Protein AF-A0A644W4K8-F1 (afdb_monomer)

Mean predicted aligned error: 10.53 Å

InterPro domains:
  IPR007838 Cell division protein ZapA-like [PF05164] (2-74)
  IPR036192 Cell division protein ZapA-like superfamily [SSF102829] (3-79)

Foldseek 3Di:
DDDDDPPVCVVVVVVVVVVLVVQLVVLCVVCVVDDSVVSNVVSVVVVVVVVVVVVVVVPCVVVVVVVVVVVVVVVVVVVVD

Organism: NCBI:txid1076179

Secondary structure (DSSP, 8-state):
-PPP--TTTHHHHHHHHHHHHHHHHHHHHH-TTS-HHHHHHHHHHHHHHHHHHHHHH---HHHHHHHHHHHHHHHHHHTT-

Structure (mmCIF, N/CA/C/O backbone):
data_AF-A0A644W4K8-F1
#
_entry.id   AF-A0A644W4K8-F1
#
loop_
_atom_site.group_PDB
_atom_site.id
_atom_site.type_symbol
_atom_site.label_atom_id
_atom_site.label_alt_id
_atom_site.label_comp_id
_atom_site.label_asym_id
_atom_site.label_entity_id
_atom_site.label_seq_id
_atom_site.pdbx_PDB_ins_code
_atom_site.Cartn_x
_atom_site.Cartn_y
_atom_site.Cartn_z
_atom_site.occupancy
_atom_site.B_iso_or_equiv
_atom_site.auth_seq_id
_atom_site.auth_comp_id
_atom_site.auth_asym_id
_atom_site.auth_atom_id
_atom_site.pdbx_PDB_model_num
ATOM 1 N N . MET A 1 1 ? -4.740 10.293 -21.533 1.00 48.84 1 MET A N 1
ATOM 2 C CA . MET A 1 1 ? -6.152 10.157 -21.110 1.00 48.84 1 MET A CA 1
ATOM 3 C C . MET A 1 1 ? -6.219 10.533 -19.638 1.00 48.84 1 MET A C 1
ATOM 5 O O . MET A 1 1 ? -5.462 9.957 -18.872 1.00 48.84 1 MET A O 1
ATOM 9 N N . ALA A 1 2 ? -6.994 11.551 -19.259 1.00 76.31 2 ALA A N 1
ATOM 10 C CA . ALA A 1 2 ? -7.057 12.010 -17.868 1.00 76.31 2 ALA A CA 1
ATOM 11 C C . ALA A 1 2 ? -8.110 11.211 -17.090 1.00 76.31 2 ALA A C 1
ATOM 13 O O . ALA A 1 2 ? -9.222 11.015 -17.587 1.00 76.31 2 ALA A O 1
ATOM 14 N N . LEU A 1 3 ? -7.759 10.748 -15.888 1.00 84.00 3 LEU A N 1
ATOM 15 C CA . LEU A 1 3 ? -8.703 10.088 -14.990 1.00 84.00 3 LEU A CA 1
ATOM 16 C C . LEU A 1 3 ? -9.752 11.113 -14.530 1.00 84.00 3 LEU A C 1
ATOM 18 O O . LEU A 1 3 ? -9.393 12.202 -14.085 1.00 84.00 3 LEU A O 1
ATOM 22 N N . ARG A 1 4 ? -11.045 10.783 -14.627 1.00 91.69 4 ARG A N 1
ATOM 23 C CA . ARG A 1 4 ? -12.097 11.594 -13.997 1.00 91.69 4 ARG A CA 1
ATOM 24 C C . ARG A 1 4 ? -12.187 11.203 -12.527 1.00 91.69 4 ARG A C 1
ATOM 26 O O . ARG A 1 4 ? -12.515 10.058 -12.236 1.00 91.69 4 ARG A O 1
ATOM 33 N N . ILE A 1 5 ? -11.890 12.143 -11.633 1.00 91.31 5 ILE A N 1
ATOM 34 C CA . ILE A 1 5 ? -11.858 11.927 -10.181 1.00 91.31 5 ILE A CA 1
ATOM 35 C C . ILE A 1 5 ? -12.901 12.854 -9.535 1.00 91.31 5 ILE A C 1
ATOM 37 O O . ILE A 1 5 ? -12.931 14.042 -9.872 1.00 91.31 5 ILE A O 1
ATOM 41 N N . PRO A 1 6 ? -13.779 12.351 -8.648 1.00 94.31 6 PRO A N 1
ATOM 42 C CA . PRO A 1 6 ? -14.665 13.196 -7.855 1.00 94.31 6 PRO A CA 1
ATOM 43 C C . PRO A 1 6 ? -13.866 14.176 -6.990 1.00 94.31 6 PRO A C 1
ATOM 45 O O . PRO A 1 6 ? -12.852 13.807 -6.405 1.00 94.31 6 PRO A O 1
ATOM 48 N N . ARG A 1 7 ? -14.349 15.417 -6.844 1.00 90.62 7 ARG A N 1
ATOM 49 C CA . ARG A 1 7 ? -13.643 16.459 -6.072 1.00 90.62 7 ARG A CA 1
ATOM 50 C C . ARG A 1 7 ? -13.297 16.036 -4.640 1.00 90.62 7 ARG A C 1
ATOM 52 O O . ARG A 1 7 ? -12.241 16.413 -4.150 1.00 90.62 7 ARG A O 1
ATOM 59 N N . GLY A 1 8 ? -14.166 15.256 -3.991 1.00 94.25 8 GLY A N 1
ATOM 60 C CA . GLY A 1 8 ? -13.940 14.751 -2.631 1.00 94.25 8 GLY A CA 1
ATOM 61 C C . GLY A 1 8 ? -12.757 13.785 -2.514 1.00 94.25 8 GLY A C 1
ATOM 62 O O . GLY A 1 8 ? -12.122 13.732 -1.466 1.00 94.25 8 GLY A O 1
ATOM 63 N N . ASP A 1 9 ? -12.406 13.098 -3.602 1.00 95.06 9 ASP A N 1
ATOM 64 C CA . ASP A 1 9 ? -11.359 12.074 -3.605 1.00 95.06 9 ASP A CA 1
ATOM 65 C C . ASP A 1 9 ? -10.025 12.599 -4.150 1.00 95.06 9 ASP A C 1
ATOM 67 O O . ASP A 1 9 ? -8.999 11.925 -4.044 1.00 95.06 9 ASP A O 1
ATOM 71 N N . GLU A 1 10 ? -9.997 13.809 -4.722 1.00 93.69 10 GLU A N 1
ATOM 72 C CA . GLU A 1 10 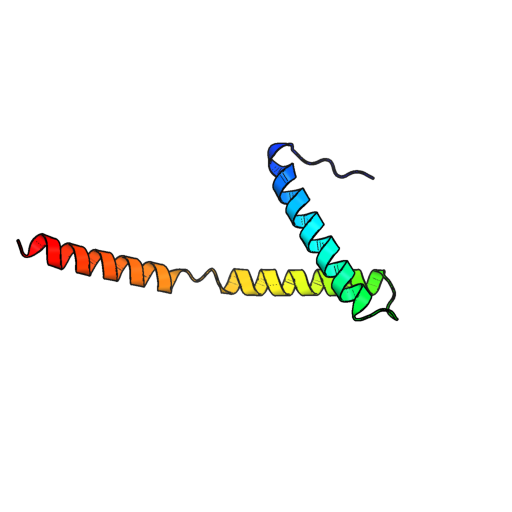? -8.807 14.364 -5.378 1.00 93.69 10 GLU A CA 1
ATOM 73 C C . GLU A 1 10 ? -7.561 14.325 -4.488 1.00 93.69 10 GLU A C 1
ATOM 75 O O . GLU A 1 10 ? -6.476 13.995 -4.967 1.00 93.69 10 GLU A O 1
ATOM 80 N N . GLU A 1 11 ? -7.686 14.639 -3.196 1.00 93.69 11 GLU A N 1
ATOM 81 C CA . GLU A 1 11 ? -6.544 14.612 -2.279 1.00 93.69 11 GLU A CA 1
ATOM 82 C C . GLU A 1 11 ? -5.979 13.205 -2.083 1.00 93.69 11 GLU A C 1
ATOM 84 O O . GLU A 1 11 ? -4.758 13.034 -2.027 1.00 93.69 11 GLU A O 1
ATOM 89 N N . VAL A 1 12 ? -6.850 12.197 -2.001 1.00 93.25 12 VAL A N 1
ATOM 90 C CA . VAL A 1 12 ? -6.451 10.792 -1.857 1.00 93.25 12 VAL A CA 1
ATOM 91 C C . VAL A 1 12 ? -5.709 10.343 -3.110 1.00 93.25 12 VAL A C 1
ATOM 93 O O . VAL A 1 12 ? -4.610 9.798 -3.013 1.00 93.25 12 VAL A O 1
ATOM 96 N N . TYR A 1 13 ? -6.240 10.666 -4.290 1.00 94.56 13 TYR A N 1
ATOM 97 C CA . TYR A 1 13 ? -5.594 10.344 -5.561 1.00 94.56 13 TYR A CA 1
ATOM 98 C C . TYR A 1 13 ? -4.259 11.076 -5.744 1.00 94.56 13 TYR A C 1
ATOM 100 O O . TYR A 1 13 ? -3.298 10.465 -6.202 1.00 94.56 13 TYR A O 1
ATOM 108 N N . ARG A 1 14 ? -4.144 12.348 -5.330 1.00 93.94 14 ARG A N 1
ATOM 109 C CA . ARG A 1 14 ? -2.860 13.076 -5.353 1.00 93.94 14 ARG A CA 1
ATOM 110 C C . ARG A 1 14 ? -1.825 12.439 -4.428 1.00 93.94 14 ARG A C 1
ATOM 112 O O . ARG A 1 14 ? -0.652 12.367 -4.779 1.00 93.94 14 ARG A O 1
ATOM 119 N N . LYS A 1 15 ? -2.231 11.987 -3.238 1.00 94.00 15 LYS A N 1
ATOM 120 C CA . LYS A 1 15 ? -1.332 11.279 -2.311 1.00 94.00 15 LYS A CA 1
ATOM 121 C C . LYS A 1 15 ? -0.893 9.932 -2.893 1.00 94.00 15 LYS A C 1
ATOM 123 O O . LYS A 1 15 ? 0.289 9.604 -2.817 1.00 94.00 15 LYS A O 1
ATOM 128 N N . ALA A 1 16 ? -1.818 9.191 -3.504 1.00 92.25 16 ALA A N 1
ATOM 129 C CA . ALA A 1 16 ? -1.524 7.919 -4.157 1.00 92.25 16 ALA A CA 1
ATOM 130 C C . ALA A 1 16 ? -0.567 8.088 -5.349 1.00 92.25 16 ALA A C 1
ATOM 132 O O . ALA A 1 16 ? 0.393 7.332 -5.464 1.00 92.25 16 ALA A O 1
ATOM 133 N N . GLU A 1 17 ? -0.779 9.104 -6.190 1.00 94.44 17 GLU A N 1
ATOM 134 C CA . GLU A 1 17 ? 0.108 9.429 -7.312 1.00 94.44 17 GLU A CA 1
ATOM 135 C C . GLU A 1 17 ? 1.529 9.717 -6.827 1.00 94.44 17 GLU A C 1
ATOM 137 O O . GLU A 1 17 ? 2.457 9.048 -7.271 1.00 94.44 17 GLU A O 1
ATOM 142 N N . LYS A 1 18 ? 1.699 10.599 -5.833 1.00 95.50 18 LYS A N 1
ATOM 143 C CA . LYS A 1 18 ? 3.019 10.882 -5.248 1.00 95.50 18 LYS A CA 1
ATOM 144 C C . LYS A 1 18 ? 3.711 9.624 -4.732 1.00 95.50 18 LYS A C 1
ATOM 146 O O . LYS A 1 18 ? 4.897 9.434 -4.982 1.00 95.50 18 LYS A O 1
ATOM 151 N N . LEU A 1 19 ? 2.977 8.759 -4.029 1.00 94.00 19 LEU A N 1
ATOM 152 C CA . LEU A 1 19 ? 3.517 7.504 -3.507 1.00 94.00 19 LEU A CA 1
ATOM 153 C C . LEU A 1 19 ? 4.011 6.589 -4.636 1.00 94.00 19 LEU A C 1
ATOM 155 O O . LEU A 1 19 ? 5.112 6.045 -4.550 1.00 94.00 19 LEU A O 1
ATOM 159 N N . VAL A 1 20 ? 3.201 6.413 -5.682 1.00 94.75 20 VAL A N 1
ATOM 160 C CA . VAL A 1 20 ? 3.550 5.583 -6.840 1.00 94.75 20 VAL A CA 1
ATOM 161 C C . VAL A 1 20 ? 4.754 6.170 -7.574 1.00 94.75 20 VAL A C 1
ATOM 163 O O . VAL A 1 20 ? 5.702 5.437 -7.843 1.00 94.75 20 VAL A O 1
ATOM 166 N N . SER A 1 21 ? 4.759 7.478 -7.831 1.00 95.88 21 SER A N 1
ATOM 167 C CA . SER A 1 21 ? 5.853 8.181 -8.505 1.00 95.88 21 SER A CA 1
ATOM 168 C C . SER A 1 21 ? 7.177 8.022 -7.749 1.00 95.88 21 SER A C 1
ATOM 170 O O . SER A 1 21 ? 8.172 7.607 -8.344 1.00 95.88 21 SER A O 1
ATOM 172 N N . SER A 1 22 ? 7.185 8.204 -6.423 1.00 96.56 22 SER A N 1
ATOM 173 C CA . SER A 1 22 ? 8.388 7.986 -5.606 1.00 96.56 22 SER A CA 1
ATOM 174 C C . SER A 1 22 ? 8.887 6.535 -5.636 1.00 96.56 22 SER A C 1
ATOM 176 O O . SER A 1 22 ? 10.094 6.299 -5.688 1.00 96.56 22 SER A O 1
ATOM 178 N N . LEU A 1 23 ? 7.986 5.545 -5.628 1.00 95.38 23 LEU A N 1
ATOM 179 C CA . LEU A 1 23 ? 8.374 4.132 -5.726 1.00 95.38 23 LEU A CA 1
ATOM 180 C C . LEU A 1 23 ? 8.941 3.789 -7.106 1.00 95.38 23 LEU A C 1
ATOM 182 O O . LEU A 1 23 ? 9.917 3.046 -7.201 1.00 95.38 23 LEU A O 1
ATOM 186 N N . ILE A 1 24 ? 8.354 4.333 -8.174 1.00 96.69 24 ILE A N 1
ATOM 187 C CA . ILE A 1 24 ? 8.870 4.160 -9.534 1.00 96.69 24 ILE A CA 1
ATOM 188 C C . ILE A 1 24 ? 10.279 4.739 -9.630 1.00 96.69 24 ILE A C 1
ATOM 190 O O . ILE A 1 24 ? 11.163 4.053 -10.136 1.00 96.69 24 ILE A O 1
ATOM 194 N N . GLU A 1 25 ? 10.519 5.944 -9.113 1.00 96.50 25 GLU A N 1
ATOM 195 C CA . GLU A 1 25 ? 11.851 6.560 -9.100 1.00 96.50 25 GLU A CA 1
ATOM 196 C C . GLU A 1 25 ? 12.872 5.714 -8.325 1.00 96.50 25 GLU A C 1
ATOM 198 O O . GLU A 1 25 ? 13.958 5.434 -8.839 1.00 96.50 25 GLU A O 1
ATOM 203 N N . GLU A 1 26 ? 12.516 5.232 -7.129 1.00 96.19 26 GLU A N 1
ATOM 204 C CA . GLU A 1 26 ? 13.380 4.358 -6.325 1.00 96.19 26 GLU A CA 1
ATOM 205 C C . GLU A 1 26 ? 13.769 3.088 -7.098 1.00 96.19 26 GLU A C 1
ATOM 207 O O . GLU A 1 26 ? 14.948 2.723 -7.180 1.00 96.19 26 GLU A O 1
ATOM 212 N N . PHE A 1 27 ? 12.787 2.410 -7.694 1.00 95.75 27 PHE A N 1
ATOM 213 C CA . PHE A 1 27 ? 13.023 1.164 -8.419 1.00 95.75 27 PHE A CA 1
ATOM 214 C C . PHE A 1 27 ? 13.757 1.406 -9.736 1.00 95.75 27 PHE A C 1
ATOM 216 O O . PHE A 1 27 ? 14.630 0.618 -10.095 1.00 95.75 27 PHE A O 1
ATOM 223 N N . HIS A 1 28 ? 13.476 2.508 -10.425 1.00 94.25 28 HIS A N 1
ATOM 224 C CA . HIS A 1 28 ? 14.191 2.892 -11.635 1.00 94.25 28 HIS A CA 1
ATOM 225 C C . HIS A 1 28 ? 15.670 3.186 -11.341 1.00 94.25 28 HIS A C 1
ATOM 227 O O . HIS A 1 28 ? 16.539 2.836 -12.141 1.00 94.25 28 HIS A O 1
ATOM 233 N N . LEU A 1 29 ? 15.988 3.785 -10.187 1.00 95.19 29 LEU A N 1
ATOM 234 C CA . LEU A 1 29 ? 17.371 3.987 -9.744 1.00 95.19 29 LEU A CA 1
ATOM 235 C C . LEU A 1 29 ? 18.058 2.673 -9.354 1.00 95.19 29 LEU A C 1
ATOM 237 O O . LEU A 1 29 ? 19.247 2.508 -9.637 1.00 95.19 29 LEU A O 1
ATOM 241 N N . ARG A 1 30 ? 17.327 1.744 -8.727 1.00 95.81 30 ARG A N 1
ATOM 242 C CA . ARG A 1 30 ? 17.849 0.444 -8.273 1.00 95.81 30 ARG A CA 1
ATOM 243 C C . ARG A 1 30 ? 18.029 -0.568 -9.411 1.00 95.81 30 ARG A C 1
ATOM 245 O O . ARG A 1 30 ? 18.954 -1.374 -9.362 1.00 95.81 30 ARG A O 1
ATOM 252 N N . TYR A 1 31 ? 17.181 -0.519 -10.435 1.00 94.56 31 TYR A N 1
ATOM 253 C CA . TYR A 1 31 ? 17.114 -1.503 -11.521 1.00 94.56 31 TYR A CA 1
ATOM 254 C C . TYR A 1 31 ? 17.204 -0.845 -12.907 1.00 94.56 31 TYR A C 1
ATOM 256 O O . TYR A 1 31 ? 16.421 -1.155 -13.801 1.00 94.56 31 TYR A O 1
ATOM 264 N N . LYS A 1 32 ? 18.178 0.053 -13.102 1.00 89.06 32 LYS A N 1
ATOM 265 C CA . LYS A 1 32 ? 18.348 0.886 -14.316 1.00 89.06 32 LYS A CA 1
ATOM 266 C C . LYS A 1 32 ? 18.376 0.120 -15.644 1.00 89.06 32 LYS A C 1
ATOM 268 O O . LYS A 1 32 ? 18.062 0.683 -16.682 1.00 89.06 32 LYS A O 1
ATOM 273 N N . GLN A 1 33 ? 18.793 -1.141 -15.616 1.00 93.19 33 GLN A N 1
ATOM 274 C CA . GLN A 1 33 ? 18.912 -2.031 -16.770 1.00 93.19 33 GLN A CA 1
ATOM 275 C C . GLN A 1 33 ? 17.601 -2.741 -17.145 1.00 93.19 33 GLN A C 1
ATOM 277 O O . GLN A 1 33 ? 17.566 -3.475 -18.131 1.00 93.19 33 GLN A O 1
ATOM 282 N N . ARG A 1 34 ? 16.544 -2.601 -16.336 1.00 92.62 34 ARG A N 1
ATOM 283 C CA . ARG A 1 34 ? 15.235 -3.211 -16.594 1.00 92.62 34 ARG A CA 1
ATOM 284 C C . ARG A 1 34 ? 14.376 -2.289 -17.447 1.00 92.62 34 ARG A C 1
ATOM 286 O O . ARG A 1 34 ? 14.482 -1.068 -17.363 1.00 92.62 34 ARG A O 1
ATOM 293 N N . ALA A 1 35 ? 13.497 -2.890 -18.243 1.00 95.56 35 ALA A N 1
ATOM 294 C CA . ALA A 1 35 ? 12.496 -2.134 -18.975 1.00 95.56 35 ALA A CA 1
ATOM 295 C C . ALA A 1 35 ? 11.552 -1.429 -17.991 1.00 95.56 35 ALA A C 1
ATOM 297 O O . ALA A 1 35 ? 11.258 -1.951 -16.913 1.00 95.56 35 ALA A O 1
ATOM 298 N N . TYR A 1 36 ? 11.034 -0.265 -18.379 1.00 93.00 36 TYR A N 1
ATOM 299 C CA . TYR A 1 36 ? 10.115 0.506 -17.542 1.00 93.00 36 TYR A CA 1
ATOM 300 C C . TYR A 1 36 ? 8.872 -0.305 -17.129 1.00 93.00 36 TYR A C 1
ATOM 302 O O . TYR A 1 36 ? 8.425 -0.233 -15.989 1.00 93.00 36 TYR A O 1
ATOM 310 N N . GLU A 1 37 ? 8.364 -1.163 -18.015 1.00 95.25 37 GLU A N 1
ATOM 311 C CA . GLU A 1 37 ? 7.252 -2.076 -17.721 1.00 95.25 37 GLU A CA 1
ATOM 312 C C . GLU A 1 37 ? 7.566 -3.050 -16.576 1.00 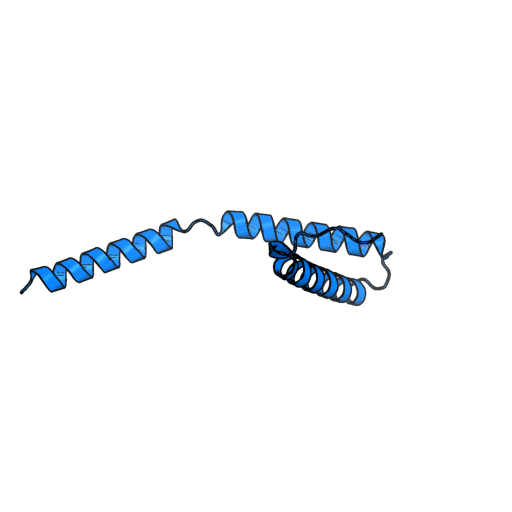95.25 37 GLU A C 1
ATOM 314 O O . GLU A 1 37 ? 6.696 -3.350 -15.759 1.00 95.25 37 GLU A O 1
ATOM 319 N N . ASP A 1 38 ? 8.809 -3.526 -16.476 1.00 95.69 38 ASP A N 1
ATOM 320 C CA . ASP A 1 38 ? 9.229 -4.400 -15.380 1.00 95.69 38 ASP A CA 1
ATOM 321 C C . ASP A 1 38 ? 9.346 -3.625 -14.064 1.00 95.69 38 ASP A C 1
ATOM 323 O O . ASP A 1 38 ? 8.993 -4.155 -13.011 1.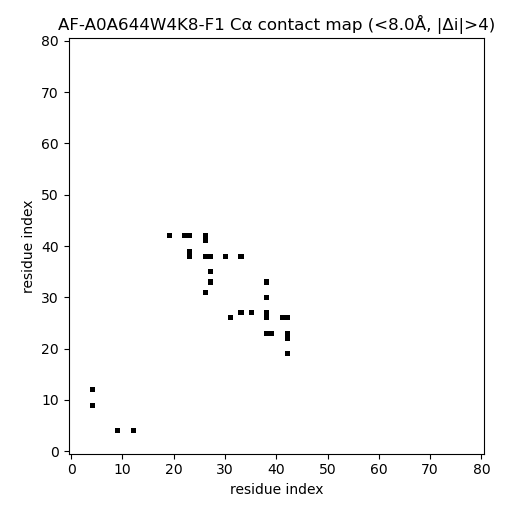00 95.69 38 ASP A O 1
ATOM 327 N N . ILE A 1 39 ? 9.763 -2.355 -14.118 1.00 96.25 39 ILE A N 1
ATOM 328 C CA . ILE A 1 39 ? 9.732 -1.455 -12.956 1.00 96.25 39 ILE A CA 1
ATOM 329 C C . ILE A 1 39 ? 8.299 -1.305 -12.441 1.00 96.25 39 ILE A C 1
ATOM 331 O O . ILE A 1 39 ? 8.061 -1.474 -11.246 1.00 96.25 39 ILE A O 1
ATOM 335 N N . LEU A 1 40 ? 7.332 -1.069 -13.332 1.00 94.94 40 LEU A N 1
ATOM 336 C CA . LEU A 1 40 ? 5.921 -0.955 -12.957 1.00 94.94 40 LEU A CA 1
ATOM 337 C C . LEU A 1 40 ? 5.388 -2.240 -12.305 1.00 94.94 40 LEU A C 1
ATOM 339 O O . LEU A 1 40 ? 4.708 -2.160 -11.281 1.00 94.94 40 LEU A O 1
ATOM 343 N N . LYS A 1 41 ? 5.733 -3.424 -12.837 1.00 96.69 41 LYS A N 1
ATOM 344 C CA . LYS A 1 41 ? 5.357 -4.720 -12.233 1.00 96.69 41 LYS A CA 1
ATOM 345 C C . LYS A 1 41 ? 5.917 -4.869 -10.817 1.00 96.69 41 LYS A C 1
ATOM 347 O O . LYS A 1 41 ? 5.200 -5.298 -9.915 1.00 96.69 41 LYS A O 1
ATOM 352 N N . LEU A 1 42 ? 7.181 -4.498 -10.609 1.00 95.56 42 LEU A N 1
ATOM 353 C CA . LEU A 1 42 ? 7.831 -4.569 -9.299 1.00 95.56 42 LEU A CA 1
ATOM 354 C C . LEU A 1 42 ? 7.205 -3.600 -8.288 1.00 95.56 42 LEU A C 1
ATOM 356 O O . LEU A 1 42 ? 6.975 -3.979 -7.140 1.00 95.56 42 LEU A O 1
ATOM 360 N N . VAL A 1 43 ? 6.885 -2.376 -8.713 1.00 96.06 43 VAL A N 1
ATOM 361 C CA . VAL A 1 43 ? 6.195 -1.392 -7.868 1.00 96.06 43 VAL A CA 1
ATOM 362 C C . VAL A 1 43 ? 4.794 -1.880 -7.496 1.00 96.06 43 VAL A C 1
ATOM 364 O O . VAL A 1 43 ? 4.427 -1.825 -6.322 1.00 96.06 43 VAL A O 1
ATOM 367 N N . ALA A 1 44 ? 4.033 -2.421 -8.452 1.00 95.81 44 ALA A N 1
ATOM 368 C CA . ALA A 1 44 ? 2.715 -3.000 -8.188 1.00 95.81 44 ALA A CA 1
ATOM 369 C C . ALA A 1 44 ? 2.793 -4.159 -7.180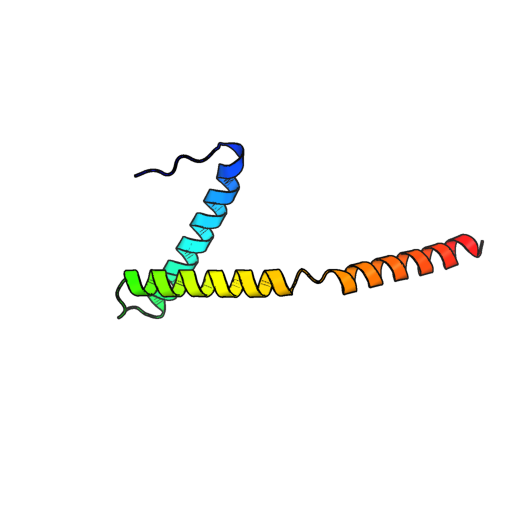 1.00 95.81 44 ALA A C 1
ATOM 371 O O . ALA A 1 44 ? 2.012 -4.207 -6.229 1.00 95.81 44 ALA A O 1
ATOM 372 N N . TYR A 1 45 ? 3.781 -5.047 -7.331 1.00 95.56 45 TYR A N 1
ATOM 373 C CA . TYR A 1 45 ? 4.027 -6.133 -6.383 1.00 95.56 45 TYR A CA 1
ATOM 374 C C . TYR A 1 45 ? 4.372 -5.610 -4.980 1.00 95.56 45 TYR A C 1
ATOM 376 O O . TYR A 1 45 ? 3.804 -6.067 -3.991 1.00 95.56 45 TYR A O 1
ATOM 384 N N . GLN A 1 46 ? 5.245 -4.604 -4.876 1.00 93.75 46 GLN A N 1
ATOM 385 C CA . GLN A 1 46 ? 5.608 -3.991 -3.596 1.00 93.75 46 GLN A CA 1
ATOM 386 C C . GLN A 1 46 ? 4.400 -3.351 -2.895 1.00 93.75 46 GLN A C 1
ATOM 388 O O . GLN A 1 46 ? 4.281 -3.436 -1.671 1.00 93.75 46 GLN A O 1
ATOM 393 N N . LEU A 1 47 ? 3.505 -2.711 -3.652 1.00 93.38 47 LEU A N 1
ATOM 394 C CA . LEU A 1 47 ? 2.261 -2.159 -3.116 1.00 93.38 47 LEU A CA 1
ATOM 395 C C . LEU A 1 47 ? 1.336 -3.264 -2.604 1.00 93.38 47 LEU A C 1
ATOM 397 O O . LEU A 1 47 ? 0.849 -3.148 -1.483 1.00 93.38 47 LEU A O 1
ATOM 401 N N . ALA A 1 48 ? 1.166 -4.356 -3.355 1.00 93.81 48 ALA A N 1
ATOM 402 C CA . ALA A 1 48 ? 0.384 -5.507 -2.907 1.00 93.81 48 ALA A CA 1
ATOM 403 C C . ALA A 1 48 ? 0.938 -6.096 -1.598 1.00 93.81 48 ALA A C 1
ATOM 405 O O . ALA A 1 48 ? 0.183 -6.315 -0.658 1.00 93.81 48 ALA A O 1
ATOM 406 N N . VAL A 1 49 ? 2.264 -6.248 -1.481 1.00 91.75 49 VAL A N 1
ATOM 407 C CA . VAL A 1 49 ? 2.911 -6.703 -0.236 1.00 91.75 49 VAL A CA 1
ATOM 408 C C . VAL A 1 49 ? 2.629 -5.752 0.930 1.00 91.75 49 VAL A C 1
ATOM 410 O O . VAL A 1 49 ? 2.378 -6.214 2.041 1.00 91.75 49 VAL A O 1
ATOM 413 N N . LYS A 1 50 ? 2.680 -4.431 0.710 1.00 89.12 50 LYS A N 1
ATOM 414 C CA . LYS A 1 50 ? 2.361 -3.446 1.757 1.00 89.12 50 LYS A CA 1
ATOM 415 C C . LYS A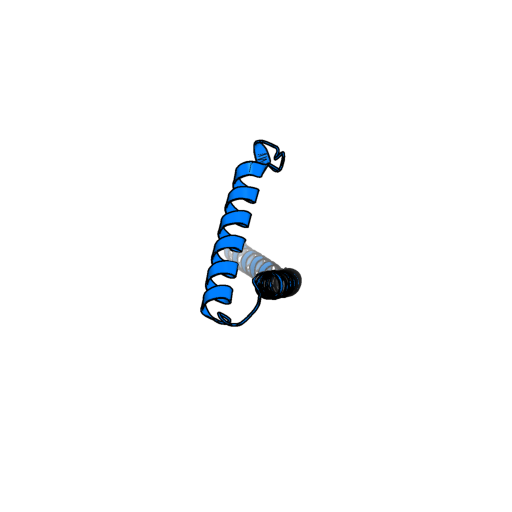 1 50 ? 0.903 -3.538 2.195 1.00 89.12 50 LYS A C 1
ATOM 417 O O . LYS A 1 50 ? 0.661 -3.518 3.393 1.00 89.12 50 LYS A O 1
ATOM 422 N N . VAL A 1 51 ? -0.032 -3.670 1.253 1.00 87.69 51 VAL A N 1
ATOM 423 C CA . VAL A 1 51 ? -1.460 -3.851 1.559 1.00 87.69 51 VAL A CA 1
ATOM 424 C C . VAL A 1 51 ? -1.663 -5.126 2.368 1.00 87.69 51 VAL A C 1
ATOM 426 O O . VAL A 1 51 ? -2.175 -5.048 3.473 1.00 87.69 51 VAL A O 1
ATOM 429 N N . SER A 1 52 ? -1.130 -6.266 1.921 1.00 84.25 52 SER A N 1
ATOM 430 C CA . SER A 1 52 ? -1.261 -7.525 2.664 1.00 84.25 52 SER A CA 1
ATOM 431 C C . SER A 1 52 ? -0.632 -7.470 4.057 1.00 84.25 52 SER A C 1
ATOM 433 O O . SER A 1 52 ? -1.141 -8.090 4.980 1.00 84.25 52 SER A O 1
ATOM 435 N N . LYS A 1 53 ? 0.474 -6.738 4.241 1.00 82.00 53 LYS A N 1
ATOM 436 C CA . LYS A 1 53 ? 1.052 -6.518 5.576 1.00 82.00 53 LYS A CA 1
ATOM 437 C C . LYS A 1 53 ? 0.188 -5.604 6.436 1.00 82.00 53 LYS A C 1
ATOM 439 O O . LYS A 1 53 ? 0.081 -5.861 7.628 1.00 82.00 53 LYS A O 1
ATOM 444 N N . ASN A 1 54 ? -0.401 -4.568 5.846 1.00 75.12 54 ASN A N 1
ATOM 445 C CA . ASN A 1 54 ? -1.268 -3.640 6.557 1.00 75.12 54 ASN A CA 1
ATOM 446 C C . ASN A 1 54 ? -2.575 -4.315 6.996 1.00 75.12 54 ASN A C 1
ATOM 448 O O . ASN A 1 54 ? -2.943 -4.175 8.158 1.00 75.12 54 ASN A O 1
ATOM 452 N N . ASP A 1 55 ? -3.185 -5.128 6.129 1.00 59.81 55 ASP A N 1
ATOM 453 C CA . ASP A 1 55 ? -4.363 -5.950 6.445 1.00 59.81 55 ASP A CA 1
ATOM 454 C C . ASP A 1 55 ? -4.079 -6.921 7.608 1.00 59.81 55 ASP A C 1
ATOM 456 O O . ASP A 1 55 ? -4.952 -7.212 8.418 1.00 59.81 55 ASP A O 1
ATOM 460 N N . LEU A 1 56 ? -2.833 -7.396 7.738 1.00 54.88 56 LEU A N 1
ATOM 461 C CA . LEU A 1 56 ? -2.390 -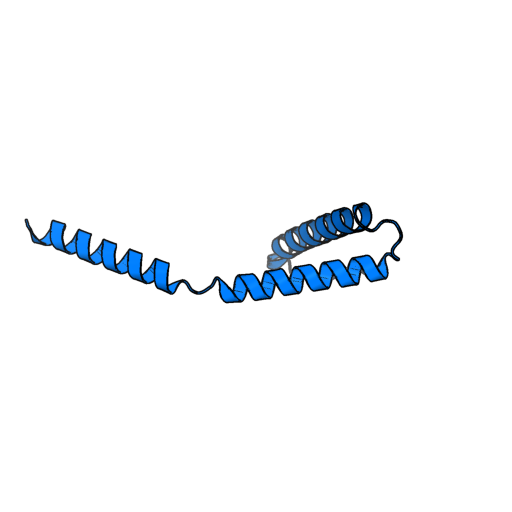8.227 8.865 1.00 54.88 56 LEU A CA 1
ATOM 462 C C . LEU A 1 56 ? -2.094 -7.420 10.144 1.00 54.88 56 LEU A C 1
ATOM 464 O O . LEU A 1 56 ? -2.044 -8.000 11.225 1.00 54.88 56 LEU A O 1
ATOM 468 N N . THR A 1 57 ? -1.878 -6.105 10.045 1.00 57.31 57 THR A N 1
ATOM 469 C CA . THR A 1 57 ? -1.646 -5.211 11.198 1.00 57.31 57 THR A CA 1
ATOM 470 C C . THR A 1 57 ? -2.906 -4.511 11.707 1.00 57.31 57 THR A C 1
ATOM 472 O O . THR A 1 57 ? -2.838 -3.845 12.736 1.00 57.31 57 THR A O 1
ATOM 475 N N . GLU A 1 58 ? -4.058 -4.684 11.051 1.00 57.75 58 GLU A N 1
ATOM 476 C CA . GLU A 1 58 ? -5.365 -4.255 11.578 1.00 57.75 58 GLU A CA 1
ATOM 477 C C . GLU A 1 58 ? -5.858 -5.113 12.760 1.00 57.75 58 GLU A C 1
ATOM 479 O O . GLU A 1 58 ? -6.982 -4.926 13.233 1.00 57.75 58 GLU A O 1
ATOM 484 N N . ASP A 1 59 ? -5.030 -6.016 13.299 1.0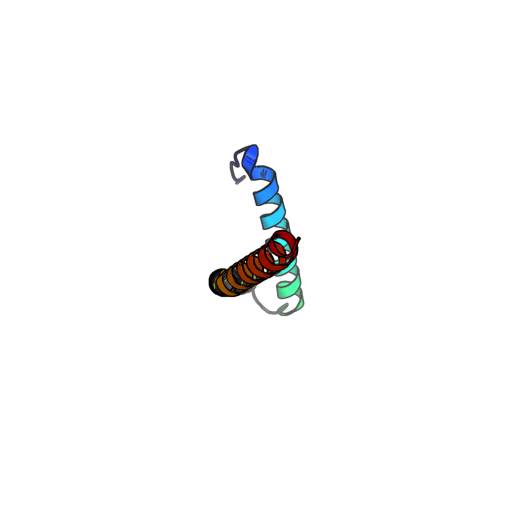0 61.84 59 ASP A N 1
ATOM 485 C CA . ASP A 1 59 ? -5.288 -6.611 14.607 1.00 61.84 59 ASP A CA 1
ATOM 486 C C . ASP A 1 59 ? -5.120 -5.546 15.705 1.00 61.84 59 ASP A C 1
ATOM 488 O O . ASP A 1 59 ? -4.073 -5.378 16.332 1.00 61.84 59 ASP A O 1
ATOM 492 N N . THR A 1 60 ? -6.178 -4.760 15.894 1.00 71.44 60 THR A N 1
ATOM 493 C CA . THR A 1 60 ? -6.292 -3.739 16.940 1.00 71.44 60 THR A CA 1
ATOM 494 C C . THR A 1 60 ? -6.670 -4.341 18.292 1.00 71.44 60 THR A C 1
ATOM 496 O O . THR A 1 60 ? -6.73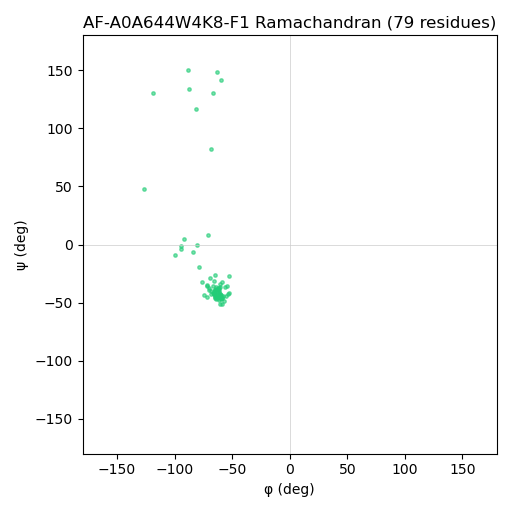3 -3.601 19.277 1.00 71.44 60 THR A O 1
ATOM 499 N N . ALA A 1 61 ? -6.866 -5.665 18.383 1.00 75.62 61 ALA A N 1
ATOM 500 C CA . ALA A 1 61 ? -7.209 -6.341 19.631 1.00 75.62 61 ALA A CA 1
ATOM 501 C C . ALA A 1 61 ? -6.222 -6.036 20.775 1.00 75.62 61 ALA A C 1
ATOM 503 O O . ALA A 1 61 ? -6.687 -5.676 21.856 1.00 75.62 61 ALA A O 1
ATOM 504 N N . PRO A 1 62 ? -4.886 -6.014 20.568 1.00 78.44 62 PRO A N 1
ATOM 505 C CA . PRO A 1 62 ? -3.939 -5.697 21.641 1.00 78.44 62 PRO A CA 1
ATOM 506 C C . PRO A 1 62 ? -4.059 -4.254 22.155 1.00 78.44 62 PRO A C 1
ATOM 508 O O . PRO A 1 62 ? -3.807 -3.977 23.329 1.00 78.44 62 PRO A O 1
ATOM 511 N N . LEU A 1 63 ? -4.432 -3.318 21.278 1.00 77.75 63 LEU A N 1
ATOM 512 C CA . LEU A 1 63 ? -4.682 -1.921 21.639 1.00 77.75 63 LEU A CA 1
ATOM 513 C C . LEU A 1 63 ? -6.013 -1.781 22.383 1.00 77.75 63 LEU A C 1
ATOM 515 O O . LEU A 1 63 ? -6.063 -1.106 23.410 1.00 77.75 63 LEU A O 1
ATOM 519 N N . ALA A 1 64 ? -7.062 -2.454 21.908 1.00 82.69 64 ALA A N 1
ATOM 520 C CA . ALA A 1 64 ? -8.369 -2.485 22.557 1.00 82.69 64 ALA A CA 1
ATOM 521 C C . ALA A 1 64 ? -8.299 -3.107 23.963 1.00 82.69 64 ALA A C 1
ATOM 523 O O . ALA A 1 64 ? -8.891 -2.573 24.901 1.00 82.69 64 ALA A O 1
ATOM 524 N N . ASP A 1 65 ? -7.530 -4.184 24.132 1.00 85.12 65 ASP A N 1
ATOM 525 C CA . ASP A 1 65 ? -7.324 -4.837 25.427 1.00 85.12 65 ASP A CA 1
ATOM 526 C C . ASP A 1 65 ? -6.575 -3.930 26.409 1.00 85.12 65 ASP A C 1
ATOM 528 O O . ASP A 1 65 ? -6.967 -3.823 27.573 1.00 85.12 65 ASP A O 1
ATOM 532 N N . ARG A 1 66 ? -5.552 -3.199 25.943 1.00 85.75 66 ARG A N 1
ATOM 533 C CA . ARG A 1 66 ? -4.864 -2.200 26.777 1.00 85.75 66 ARG A CA 1
ATOM 534 C C . ARG A 1 66 ? -5.768 -1.041 27.178 1.00 85.75 66 ARG A C 1
ATOM 536 O O . ARG A 1 66 ? -5.682 -0.593 28.316 1.00 85.75 66 ARG A O 1
ATOM 543 N N . ILE A 1 67 ? -6.629 -0.563 26.279 1.00 90.38 67 ILE A N 1
ATOM 544 C CA . ILE A 1 67 ? -7.584 0.508 26.596 1.00 90.38 67 ILE A CA 1
ATOM 545 C C . ILE A 1 67 ? -8.569 0.038 27.673 1.00 90.38 67 ILE A C 1
ATOM 547 O O . ILE A 1 67 ? -8.742 0.734 28.668 1.00 90.38 67 ILE A O 1
ATOM 551 N N . LYS A 1 68 ? -9.127 -1.172 27.550 1.00 91.12 68 LYS A N 1
ATOM 552 C CA . LYS A 1 68 ? -10.013 -1.748 28.579 1.00 91.12 68 LYS A CA 1
ATOM 553 C C . LYS A 1 68 ? -9.321 -1.933 29.926 1.00 91.12 68 LYS A C 1
ATOM 555 O O . LYS A 1 68 ? -9.938 -1.763 30.975 1.00 91.12 68 LYS A O 1
ATOM 560 N N . GLN A 1 69 ? -8.047 -2.319 29.913 1.00 92.94 69 GLN A N 1
ATOM 561 C CA . GLN A 1 69 ? -7.274 -2.458 31.140 1.00 92.94 69 GLN A CA 1
ATOM 562 C C . GLN A 1 69 ? -7.077 -1.098 31.825 1.00 92.94 69 GLN A C 1
ATOM 564 O O . GLN A 1 69 ? -7.280 -1.001 33.032 1.00 92.94 69 GLN A O 1
ATOM 569 N N . LEU A 1 70 ? -6.774 -0.051 31.051 1.00 93.12 70 LEU A N 1
ATOM 570 C CA . LEU A 1 70 ? -6.670 1.320 31.553 1.00 93.12 70 LEU A CA 1
ATOM 571 C C . LEU A 1 70 ? -8.005 1.848 32.096 1.00 93.12 70 LEU A C 1
ATOM 573 O O . LEU A 1 70 ? -8.010 2.475 33.149 1.00 93.12 70 LEU A O 1
ATOM 577 N N . GLU A 1 71 ? -9.130 1.569 31.430 1.00 91.50 71 GLU A N 1
ATOM 578 C CA . GLU A 1 71 ? -10.467 1.907 31.946 1.00 91.50 71 GLU A CA 1
ATOM 579 C C . GLU A 1 71 ? -10.718 1.246 33.304 1.00 91.50 71 GLU A C 1
ATOM 581 O O . GLU A 1 71 ? -11.111 1.913 34.256 1.00 91.50 71 GLU A O 1
ATOM 586 N N . LYS A 1 72 ? -10.403 -0.047 33.435 1.00 92.25 72 LYS A N 1
ATOM 587 C CA . LYS A 1 72 ? -10.579 -0.782 34.693 1.00 92.25 72 LYS A CA 1
ATOM 588 C C . LYS A 1 72 ? -9.692 -0.250 35.820 1.00 92.25 72 LYS A C 1
ATOM 590 O O . LYS A 1 72 ? -10.116 -0.228 36.973 1.00 92.25 72 LYS A O 1
ATOM 595 N N . GLU A 1 73 ? -8.457 0.135 35.507 1.00 92.00 73 GLU A N 1
ATOM 596 C CA . GLU A 1 73 ? -7.542 0.754 36.470 1.00 92.00 73 GLU A CA 1
ATOM 597 C C . GLU A 1 73 ? -8.052 2.131 36.909 1.00 92.00 73 GLU A C 1
ATOM 599 O O . GLU A 1 73 ? -8.039 2.435 38.100 1.00 92.00 73 GLU A O 1
ATOM 604 N N . LEU A 1 74 ? -8.568 2.931 35.973 1.00 91.56 74 LEU A N 1
ATOM 605 C CA . LEU A 1 74 ? -9.150 4.236 36.265 1.00 91.56 74 LEU A CA 1
ATOM 606 C C . LEU A 1 74 ? -10.412 4.113 37.132 1.00 91.56 74 LEU A C 1
ATOM 608 O O . LEU A 1 74 ? -10.522 4.804 38.140 1.00 91.56 74 LEU A O 1
ATOM 612 N N . ASP A 1 75 ? -11.313 3.189 36.800 1.00 92.62 75 ASP A N 1
ATOM 613 C CA . ASP A 1 75 ? -12.510 2.899 37.594 1.00 92.62 75 ASP A CA 1
ATOM 614 C C . ASP A 1 75 ? -12.155 2.395 38.997 1.00 92.62 75 ASP A C 1
ATOM 616 O O . ASP A 1 75 ? -12.831 2.727 39.968 1.00 92.62 75 ASP A O 1
ATOM 620 N N 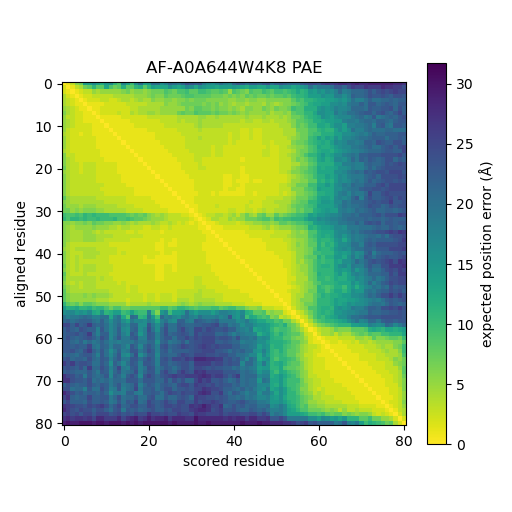. ALA A 1 76 ? -11.097 1.593 39.135 1.00 90.94 76 ALA A N 1
ATOM 621 C CA . ALA A 1 76 ? -10.649 1.115 40.439 1.00 90.94 76 ALA A CA 1
ATOM 622 C C . ALA A 1 76 ? -10.115 2.253 41.318 1.00 90.94 76 ALA A C 1
ATOM 624 O O . ALA A 1 76 ? -10.335 2.228 42.525 1.00 90.94 76 ALA A O 1
ATOM 625 N N . VAL A 1 77 ? -9.442 3.243 40.728 1.00 91.50 77 VAL A N 1
ATOM 626 C CA . VAL A 1 77 ? -8.973 4.437 41.445 1.00 91.50 77 VAL A CA 1
ATOM 627 C C . VAL A 1 77 ? -10.145 5.352 41.801 1.00 91.50 77 VAL A C 1
ATOM 629 O O . VAL A 1 77 ? -10.238 5.801 42.937 1.00 91.50 77 VAL A O 1
ATOM 632 N N . LEU A 1 78 ? -11.061 5.594 40.861 1.00 88.12 78 LEU A N 1
ATOM 633 C CA . LEU A 1 78 ? -12.203 6.493 41.058 1.00 88.12 78 LEU A CA 1
ATOM 634 C C . LEU A 1 78 ? -13.252 5.948 42.039 1.00 88.12 78 LEU A C 1
ATOM 636 O O . LEU A 1 78 ? -13.918 6.734 42.697 1.00 88.12 78 LEU A O 1
ATOM 640 N N . ASN A 1 79 ? -13.399 4.624 42.154 1.00 83.81 79 ASN A N 1
ATOM 641 C CA . ASN A 1 79 ? -14.321 3.984 43.103 1.00 83.81 79 ASN A CA 1
ATOM 642 C C . ASN A 1 79 ? -13.665 3.640 44.460 1.00 83.81 79 ASN A C 1
ATOM 644 O O . ASN A 1 79 ? -14.281 2.954 45.277 1.00 83.81 79 ASN A O 1
ATOM 648 N N . GLN A 1 80 ? -12.405 4.036 44.680 1.00 66.69 80 GLN A N 1
ATOM 649 C CA . GLN A 1 80 ? -11.715 3.916 45.973 1.00 66.69 80 GLN A CA 1
ATOM 650 C C . GLN A 1 80 ? -11.803 5.191 46.835 1.00 66.69 80 GLN A C 1
ATOM 652 O O . GLN A 1 80 ? -11.317 5.176 47.968 1.00 66.69 80 GLN A O 1
ATOM 657 N N . GLU A 1 81 ? -12.451 6.247 46.335 1.00 47.84 81 GLU A N 1
ATOM 658 C CA . GLU A 1 81 ? -12.937 7.406 47.108 1.00 47.84 81 GLU A CA 1
ATOM 659 C C . GLU A 1 81 ? -14.429 7.261 47.450 1.00 47.84 81 GLU A C 1
ATOM 661 O O . GLU A 1 81 ? -14.827 7.756 48.531 1.00 47.84 81 GLU A O 1
#

Radius of gyration: 22.06 Å; Cα contacts (8 Å, |Δi|>4): 16; chains: 1; bounding box: 34×25×68 Å

Solvent-accessible surface area (backbone atoms only — not comparable to full-atom values): 4787 Å² total; per-residue (Å²): 137,84,84,90,69,58,80,89,46,45,65,59,53,52,52,50,49,53,52,50,53,54,46,46,52,53,43,45,70,74,43,68,90,53,55,70,70,57,43,51,52,51,46,52,50,53,50,50,53,50,48,58,51,48,69,67,60,67,68,50,61,71,58,52,52,50,51,54,52,51,51,53,52,50,50,55,57,67,71,71,113

Sequence (81 aa):
MALRIPRGDEEVYRKAEKLVSSLIEEFHLRYKQRAYEDILKLVAYQLAVKVSKNDLTEDTAPLADRIKQLEKELDAVLNQE

pLDDT: mean 87.83, std 11.79, range [47.84, 96.69]